Protein AF-A0A1V0A587-F1 (afdb_monomer_lite)

Radius of gyration: 24.2 Å; chains: 1; bounding box: 66×19×76 Å

Secondary structure (DSSP, 8-state):
----SS-TTTS-TT----HHHHHHHHHHIIIIIHHHHHHHHHHHHHSPPP--TT-HHHHHHHHHHHHHHHHHHHHHHHHHHHHHHHHHHHHHHHHHHHHHHHHHS----

pLDDT: mean 79.64, std 17.09, range [37.16, 97.25]

Organism: NCBI:txid1909395

Structure (mmCIF, N/CA/C/O backbone):
data_AF-A0A1V0A587-F1
#
_entry.id   AF-A0A1V0A587-F1
#
loop_
_atom_site.group_PDB
_atom_site.id
_atom_site.type_symbol
_atom_site.label_atom_id
_atom_site.label_alt_id
_atom_site.label_comp_id
_atom_site.label_asym_id
_atom_site.label_entity_id
_atom_site.label_seq_id
_atom_site.pdbx_PDB_ins_code
_atom_site.Cartn_x
_atom_site.Cartn_y
_atom_site.Cartn_z
_atom_site.occupancy
_atom_site.B_iso_or_equiv
_atom_site.auth_seq_id
_atom_site.auth_comp_id
_atom_site.auth_asym_id
_atom_site.auth_atom_id
_atom_site.pdbx_PDB_model_num
ATOM 1 N N . MET A 1 1 ? 44.033 -8.253 2.020 1.00 37.16 1 MET A N 1
ATOM 2 C CA . MET A 1 1 ? 43.423 -8.738 0.767 1.00 37.16 1 MET A CA 1
ATOM 3 C C . MET A 1 1 ? 41.923 -8.620 0.970 1.00 37.16 1 MET A C 1
ATOM 5 O O . MET A 1 1 ? 41.389 -9.390 1.750 1.00 37.16 1 MET A O 1
ATOM 9 N N . ASN A 1 2 ? 41.302 -7.575 0.422 1.00 51.22 2 ASN A N 1
ATOM 10 C CA . ASN A 1 2 ? 39.849 -7.393 0.442 1.00 51.22 2 ASN A CA 1
ATOM 11 C C . ASN A 1 2 ? 39.370 -7.722 -0.964 1.00 51.22 2 ASN A C 1
ATOM 13 O O . ASN A 1 2 ? 39.408 -6.867 -1.845 1.00 51.22 2 ASN A O 1
ATOM 17 N N . GLU A 1 3 ? 39.041 -8.986 -1.182 1.00 47.56 3 GLU A N 1
ATOM 18 C CA . GLU A 1 3 ? 38.354 -9.407 -2.394 1.00 47.56 3 GLU A CA 1
ATOM 19 C C . GLU A 1 3 ? 36.918 -8.866 -2.297 1.00 47.56 3 GLU A C 1
ATOM 21 O O . GLU A 1 3 ? 36.275 -9.054 -1.256 1.00 47.56 3 GLU A O 1
ATOM 26 N N . PRO A 1 4 ? 36.428 -8.099 -3.284 1.00 51.81 4 PRO A N 1
ATOM 27 C CA . PRO A 1 4 ? 35.051 -7.638 -3.260 1.00 51.81 4 PRO A CA 1
ATOM 28 C C . PRO A 1 4 ? 34.132 -8.864 -3.316 1.00 51.81 4 PRO A C 1
ATOM 30 O O . PRO A 1 4 ? 34.287 -9.730 -4.168 1.00 51.81 4 PRO A O 1
ATOM 33 N N . LEU A 1 5 ? 33.179 -8.934 -2.382 1.00 57.41 5 LEU A N 1
ATOM 34 C CA . LEU A 1 5 ? 32.240 -10.054 -2.205 1.00 57.41 5 LEU A CA 1
ATOM 35 C C . LEU A 1 5 ? 31.326 -10.281 -3.429 1.00 57.41 5 LEU A C 1
ATOM 37 O O . LEU A 1 5 ? 30.595 -11.264 -3.487 1.00 57.41 5 LEU A O 1
ATOM 41 N N . ILE A 1 6 ? 31.345 -9.353 -4.385 1.00 47.53 6 ILE A N 1
ATOM 42 C CA . ILE A 1 6 ? 30.608 -9.397 -5.640 1.00 47.53 6 ILE A CA 1
ATOM 43 C C . ILE A 1 6 ? 31.569 -8.895 -6.714 1.00 47.53 6 ILE A C 1
ATOM 45 O O . ILE A 1 6 ? 32.031 -7.754 -6.655 1.00 47.53 6 ILE A O 1
ATOM 49 N N . ASP A 1 7 ? 31.886 -9.762 -7.665 1.00 47.47 7 ASP A N 1
ATOM 50 C CA . ASP A 1 7 ? 32.632 -9.404 -8.862 1.00 47.47 7 ASP A CA 1
ATOM 51 C C . ASP A 1 7 ? 31.658 -8.717 -9.847 1.00 47.47 7 ASP A C 1
ATOM 53 O O . ASP A 1 7 ? 30.654 -9.321 -10.229 1.00 47.47 7 ASP A O 1
ATOM 57 N N . PRO A 1 8 ? 31.878 -7.438 -10.210 1.00 52.41 8 PRO A N 1
ATOM 58 C CA . PRO A 1 8 ? 30.965 -6.675 -11.061 1.00 52.41 8 PRO A CA 1
ATOM 59 C C . PRO A 1 8 ? 30.850 -7.232 -12.487 1.00 52.41 8 PRO A C 1
ATOM 61 O O . PRO A 1 8 ? 29.875 -6.911 -13.161 1.00 52.41 8 PRO A O 1
ATOM 64 N N . ASP A 1 9 ? 31.789 -8.078 -12.927 1.00 52.25 9 ASP A N 1
ATOM 65 C CA . ASP A 1 9 ? 31.743 -8.729 -14.242 1.00 52.25 9 ASP A CA 1
ATOM 66 C C . ASP A 1 9 ? 30.901 -10.022 -14.229 1.00 52.25 9 ASP A C 1
ATOM 68 O O . ASP A 1 9 ? 30.442 -10.478 -15.279 1.00 52.25 9 ASP A O 1
ATOM 72 N N . THR A 1 10 ? 30.672 -10.612 -13.047 1.00 46.12 10 THR A N 1
ATOM 73 C CA . THR A 1 10 ? 29.835 -11.814 -12.842 1.00 46.12 10 THR A CA 1
ATOM 74 C C . THR A 1 10 ? 28.549 -11.546 -12.068 1.00 46.12 10 THR A C 1
ATOM 76 O O . THR A 1 10 ? 27.688 -12.425 -11.983 1.00 46.12 10 THR A O 1
ATOM 79 N N . ALA A 1 11 ? 28.367 -10.332 -11.545 1.00 47.31 11 ALA A N 1
ATOM 80 C CA . ALA A 1 11 ? 27.056 -9.819 -11.208 1.00 47.31 11 ALA A CA 1
ATOM 81 C C . ALA A 1 11 ? 26.259 -9.792 -12.510 1.00 47.31 11 ALA A C 1
ATOM 83 O O . ALA A 1 11 ? 26.416 -8.884 -13.317 1.00 47.31 11 ALA A O 1
ATOM 84 N N . GLU A 1 12 ? 25.464 -10.833 -12.747 1.00 41.72 12 GLU A N 1
ATOM 85 C CA . GLU A 1 12 ? 24.500 -10.896 -13.835 1.00 41.72 12 GLU A CA 1
ATOM 86 C C . GLU A 1 12 ? 23.555 -9.694 -13.726 1.00 41.72 12 GLU A C 1
ATOM 88 O O . GLU A 1 12 ? 22.476 -9.728 -13.134 1.00 41.72 12 GLU A O 1
ATOM 93 N N . ASP A 1 13 ? 23.997 -8.601 -14.328 1.00 44.25 13 ASP A N 1
ATOM 94 C CA . ASP A 1 13 ? 23.272 -7.398 -14.656 1.00 44.25 13 ASP A CA 1
ATOM 95 C C . ASP A 1 13 ? 22.240 -7.761 -15.728 1.00 44.25 13 ASP A C 1
ATOM 97 O O . ASP A 1 13 ? 22.394 -7.417 -16.900 1.00 44.25 13 ASP A O 1
ATOM 101 N N . GLN A 1 14 ? 21.245 -8.598 -15.396 1.00 44.50 14 GLN A N 1
ATOM 102 C CA . GLN A 1 14 ? 20.213 -8.955 -16.370 1.00 44.50 14 GLN A CA 1
ATOM 103 C C . GLN A 1 14 ? 18.916 -9.592 -15.870 1.00 44.50 14 GLN A C 1
ATOM 105 O O . GLN A 1 14 ? 18.158 -10.120 -16.683 1.00 44.50 14 GLN A O 1
ATOM 110 N N . ALA A 1 15 ? 18.496 -9.344 -14.631 1.00 45.69 15 ALA A N 1
ATOM 111 C CA . ALA A 1 15 ? 17.071 -9.044 -14.473 1.00 45.69 15 ALA A CA 1
ATOM 112 C C . ALA A 1 15 ? 16.824 -7.622 -15.014 1.00 45.69 15 ALA A C 1
ATOM 114 O O . ALA A 1 15 ? 16.437 -6.726 -14.269 1.00 45.69 15 ALA A O 1
ATOM 115 N N . ARG A 1 16 ? 17.083 -7.386 -16.314 1.00 56.41 16 ARG A N 1
ATOM 116 C CA . ARG A 1 16 ? 16.634 -6.175 -17.010 1.00 56.41 16 ARG A CA 1
ATOM 117 C C . ARG A 1 16 ? 15.114 -6.237 -16.998 1.00 56.41 16 ARG A C 1
ATOM 119 O O . ARG A 1 16 ? 14.503 -6.790 -17.913 1.00 56.41 16 ARG A O 1
ATOM 126 N N . CYS A 1 17 ? 14.498 -5.752 -15.923 1.00 60.44 17 CYS A N 1
ATOM 127 C CA . CYS A 1 17 ? 13.068 -5.517 -15.907 1.00 60.44 17 CYS A CA 1
ATOM 128 C C . CYS A 1 17 ? 12.809 -4.532 -17.035 1.00 60.44 17 CYS A C 1
ATOM 130 O O . CYS A 1 17 ? 13.208 -3.371 -16.967 1.00 60.44 17 CYS A O 1
ATOM 132 N N . ARG A 1 18 ? 12.215 -5.043 -18.115 1.00 83.00 18 ARG A N 1
ATOM 133 C CA . ARG A 1 18 ? 11.839 -4.221 -19.257 1.00 83.00 18 ARG A CA 1
ATOM 134 C C . ARG A 1 18 ? 10.953 -3.079 -18.746 1.00 83.00 18 ARG A C 1
ATOM 136 O O . ARG A 1 18 ? 10.162 -3.334 -17.830 1.00 83.00 18 ARG A O 1
ATOM 143 N N . PRO A 1 19 ? 11.034 -1.867 -19.316 1.00 85.94 19 PRO A N 1
ATOM 144 C CA . PRO A 1 19 ? 10.139 -0.767 -18.956 1.00 85.94 19 PRO A CA 1
ATOM 145 C C . PRO A 1 19 ? 8.667 -1.196 -18.870 1.00 85.94 19 PRO A C 1
ATOM 147 O O . PRO A 1 19 ? 7.949 -0.816 -17.950 1.00 85.94 19 PRO A O 1
ATOM 150 N N . GLU A 1 20 ? 8.235 -2.077 -19.775 1.00 88.56 20 GLU A N 1
ATOM 151 C CA . GLU A 1 20 ? 6.879 -2.625 -19.797 1.00 88.56 20 GLU A CA 1
ATOM 152 C C . GLU A 1 20 ? 6.562 -3.470 -18.557 1.00 88.56 20 GLU A C 1
ATOM 154 O O . GLU A 1 20 ? 5.468 -3.370 -18.014 1.00 88.56 20 GLU A O 1
ATOM 159 N N . ALA A 1 21 ? 7.518 -4.261 -18.062 1.00 88.44 21 ALA A N 1
ATOM 160 C CA . ALA A 1 21 ? 7.330 -5.069 -16.859 1.00 88.44 21 ALA A CA 1
ATOM 161 C C . ALA A 1 21 ? 7.181 -4.193 -15.604 1.00 88.44 21 ALA A C 1
ATOM 163 O O . ALA A 1 21 ? 6.367 -4.499 -14.734 1.00 88.44 21 ALA A O 1
ATOM 164 N N . LEU A 1 22 ? 7.929 -3.089 -15.523 1.00 88.69 22 LEU A N 1
ATOM 165 C CA . LEU A 1 22 ? 7.810 -2.119 -14.431 1.00 88.69 22 LEU A CA 1
ATOM 166 C C . LEU A 1 22 ? 6.446 -1.411 -14.463 1.00 88.69 22 LEU A C 1
ATOM 168 O O . LEU A 1 22 ? 5.775 -1.330 -13.433 1.00 88.69 22 LEU A O 1
ATOM 172 N N . HIS A 1 23 ? 5.984 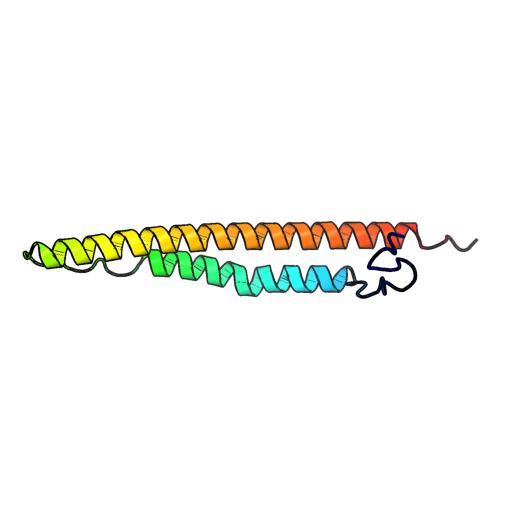-0.995 -15.647 1.00 92.38 23 HIS A N 1
ATOM 173 C CA . HIS A 1 23 ? 4.632 -0.456 -15.836 1.00 92.38 23 HIS A CA 1
ATOM 174 C C . HIS A 1 23 ? 3.531 -1.468 -15.512 1.00 92.38 23 HIS A C 1
ATOM 176 O O . HIS A 1 23 ? 2.526 -1.102 -14.902 1.00 92.38 23 HIS A O 1
ATOM 182 N N . ASP A 1 24 ? 3.708 -2.740 -15.865 1.00 91.94 24 ASP A N 1
ATOM 183 C CA . ASP A 1 24 ? 2.742 -3.787 -15.543 1.00 91.94 24 ASP A CA 1
ATOM 184 C C . ASP A 1 24 ? 2.617 -3.995 -14.032 1.00 91.94 24 ASP A C 1
ATOM 186 O O . ASP A 1 24 ? 1.503 -4.144 -13.520 1.00 91.94 24 ASP A O 1
ATOM 190 N N . VAL A 1 25 ? 3.737 -3.986 -13.301 1.00 92.06 25 VAL A N 1
ATOM 191 C CA . VAL A 1 25 ? 3.733 -4.078 -11.834 1.00 92.06 25 VAL A CA 1
ATOM 192 C C . VAL A 1 25 ? 3.073 -2.844 -11.224 1.00 92.06 25 VAL A C 1
ATOM 194 O O . VAL A 1 25 ? 2.155 -2.998 -10.419 1.00 92.06 25 VAL A O 1
ATOM 197 N N . ALA A 1 26 ? 3.462 -1.640 -11.650 1.00 92.38 26 ALA A N 1
ATOM 198 C CA . ALA A 1 26 ? 2.843 -0.390 -11.210 1.00 92.38 26 ALA A CA 1
ATOM 199 C C . ALA A 1 26 ? 1.320 -0.397 -11.451 1.00 92.38 26 ALA A C 1
ATOM 201 O O . ALA A 1 26 ? 0.528 -0.080 -10.562 1.00 92.38 26 ALA A O 1
ATOM 202 N N . GLY A 1 27 ? 0.892 -0.865 -12.627 1.00 93.19 27 GLY A N 1
ATOM 203 C CA . GLY A 1 27 ? -0.515 -1.005 -12.987 1.00 93.19 27 GLY A CA 1
ATOM 204 C C . GLY A 1 27 ? -1.268 -2.033 -12.139 1.00 93.19 27 GLY A C 1
ATOM 205 O O . GLY A 1 27 ? -2.422 -1.792 -11.790 1.00 93.19 27 GLY A O 1
ATOM 206 N N . LYS A 1 28 ? -0.647 -3.165 -11.779 1.00 94.31 28 LYS A N 1
ATOM 207 C CA . LYS A 1 28 ? -1.245 -4.158 -10.864 1.00 94.31 28 LYS A CA 1
ATOM 208 C C . LYS A 1 28 ? -1.402 -3.597 -9.455 1.00 94.31 28 LYS A C 1
ATOM 210 O O . LYS A 1 28 ? -2.476 -3.706 -8.875 1.00 94.31 28 LYS A O 1
ATOM 215 N N . LEU A 1 29 ? -0.368 -2.944 -8.925 1.00 92.81 29 LEU A N 1
ATOM 216 C CA . LEU A 1 29 ? -0.435 -2.305 -7.609 1.00 92.81 29 LEU A CA 1
ATOM 217 C C . LEU A 1 29 ? -1.539 -1.236 -7.563 1.00 92.81 29 LEU A C 1
ATOM 219 O O . LEU A 1 29 ? -2.297 -1.180 -6.596 1.00 92.81 29 LEU A O 1
ATOM 223 N N . SER A 1 30 ? -1.678 -0.451 -8.635 1.00 94.50 30 SER A N 1
ATOM 224 C CA . SER A 1 30 ? -2.706 0.586 -8.754 1.00 94.50 30 SER A CA 1
ATOM 225 C C . SER A 1 30 ? -4.130 0.035 -8.881 1.00 94.50 30 SER A C 1
ATOM 227 O O . SER A 1 30 ? -5.043 0.576 -8.264 1.00 94.50 30 SER A O 1
ATOM 229 N N . ARG A 1 31 ? -4.346 -1.039 -9.652 1.00 95.12 31 ARG A N 1
ATOM 230 C CA . ARG A 1 31 ? -5.691 -1.604 -9.872 1.00 95.12 31 ARG A CA 1
ATOM 231 C C . ARG A 1 31 ? -6.158 -2.533 -8.761 1.00 95.12 31 ARG A C 1
ATOM 233 O O . ARG A 1 31 ? -7.351 -2.569 -8.476 1.00 95.12 31 ARG A O 1
ATOM 240 N N . ASP A 1 32 ? -5.234 -3.276 -8.161 1.00 93.88 32 ASP A N 1
ATOM 241 C CA . ASP A 1 32 ? -5.589 -4.365 -7.259 1.00 93.88 32 ASP A CA 1
ATOM 242 C C . ASP A 1 32 ? -5.343 -3.966 -5.802 1.00 93.88 32 ASP A C 1
ATOM 244 O O . ASP A 1 32 ? -6.259 -4.044 -4.985 1.00 93.88 32 ASP A O 1
ATOM 248 N N . LEU A 1 33 ? -4.129 -3.519 -5.462 1.00 92.12 33 LEU A N 1
ATOM 249 C CA . LEU A 1 33 ? -3.720 -3.336 -4.065 1.00 92.12 33 LEU A CA 1
ATOM 250 C C . LEU A 1 33 ? -4.202 -2.010 -3.462 1.00 92.12 33 LEU A C 1
ATOM 252 O O . LEU A 1 33 ? -4.749 -2.017 -2.360 1.00 92.12 33 LEU A O 1
ATOM 256 N N . LEU A 1 34 ? -4.028 -0.883 -4.161 1.00 92.62 34 LEU A N 1
ATOM 257 C CA . LEU A 1 34 ? -4.439 0.431 -3.647 1.00 92.62 34 LEU A CA 1
ATOM 258 C C . LEU A 1 34 ? -5.936 0.497 -3.293 1.00 92.62 34 LEU A C 1
ATOM 260 O O . LEU A 1 34 ? -6.246 0.863 -2.157 1.00 92.62 34 LEU A O 1
ATOM 264 N N . PRO A 1 35 ? -6.869 0.065 -4.166 1.00 94.00 35 PRO A N 1
ATOM 265 C CA . PRO A 1 35 ? -8.294 0.110 -3.846 1.00 94.00 35 PRO A CA 1
ATOM 266 C C . PRO A 1 35 ? -8.659 -0.781 -2.654 1.00 94.00 35 PRO A C 1
ATOM 268 O O . PRO A 1 35 ? -9.543 -0.441 -1.871 1.00 94.00 35 PRO A O 1
ATOM 271 N N . GLN A 1 36 ? -7.966 -1.912 -2.481 1.00 94.31 36 GLN A N 1
ATOM 272 C CA . GLN A 1 36 ? -8.171 -2.799 -1.333 1.00 94.31 36 GLN A CA 1
ATOM 273 C C . GLN A 1 36 ? -7.695 -2.163 -0.024 1.00 94.31 36 GLN A C 1
ATOM 275 O O . GLN A 1 36 ? -8.384 -2.276 0.989 1.00 94.31 36 GLN A O 1
ATOM 280 N N . LEU A 1 37 ? -6.555 -1.467 -0.036 1.00 93.06 37 LEU A N 1
ATOM 281 C CA . LEU A 1 37 ? -6.057 -0.735 1.132 1.00 93.06 37 LEU A CA 1
ATOM 282 C C . LEU A 1 37 ? -6.983 0.430 1.500 1.00 93.06 37 LEU A C 1
ATOM 284 O O . LEU A 1 37 ? -7.294 0.623 2.675 1.00 93.06 37 LEU A O 1
ATOM 288 N N . GLU A 1 38 ? -7.489 1.166 0.511 1.00 91.19 38 GLU A N 1
ATOM 289 C CA . GLU A 1 38 ? -8.479 2.220 0.742 1.00 91.19 38 GLU A CA 1
ATOM 290 C C . GLU A 1 38 ? -9.777 1.656 1.325 1.00 91.19 38 GLU A C 1
ATOM 292 O O . GLU A 1 38 ? -10.265 2.157 2.341 1.00 91.19 38 GLU A O 1
ATOM 297 N N . ALA A 1 39 ? -10.308 0.576 0.744 1.00 91.56 39 ALA A N 1
ATOM 298 C CA . ALA A 1 39 ? -11.499 -0.096 1.250 1.00 91.56 39 ALA A CA 1
ATOM 299 C C . ALA A 1 39 ? -11.302 -0.587 2.692 1.00 91.56 39 ALA A C 1
ATOM 301 O O . ALA A 1 39 ? -12.164 -0.355 3.543 1.00 91.56 39 ALA A O 1
ATOM 302 N N . LEU A 1 40 ? -10.152 -1.197 2.995 1.00 90.88 40 LEU A N 1
ATOM 303 C CA . LEU A 1 40 ? -9.810 -1.654 4.340 1.00 90.88 40 LEU A CA 1
ATOM 304 C C . LEU A 1 40 ? -9.763 -0.488 5.336 1.00 90.88 40 LEU A C 1
ATOM 306 O O . LEU A 1 40 ? -10.294 -0.605 6.439 1.00 90.88 40 LEU A O 1
ATOM 310 N N . ARG A 1 41 ? -9.193 0.660 4.947 1.00 88.19 41 ARG A N 1
ATOM 311 C CA . ARG A 1 41 ? -9.162 1.867 5.787 1.00 88.19 41 ARG A CA 1
ATOM 312 C C . ARG A 1 41 ? -10.572 2.311 6.182 1.00 88.19 41 ARG A C 1
ATOM 314 O O . ARG A 1 41 ? -10.809 2.624 7.351 1.00 88.19 41 ARG A O 1
ATOM 321 N N . TYR A 1 42 ? -11.512 2.312 5.234 1.00 85.62 42 TYR A N 1
ATOM 322 C CA . TYR A 1 42 ? -12.907 2.668 5.506 1.00 85.62 42 TYR A CA 1
ATOM 323 C C . TYR A 1 42 ? -13.611 1.617 6.363 1.00 85.62 42 TYR A C 1
ATOM 325 O O . TYR A 1 42 ? -14.258 1.983 7.338 1.00 85.62 42 TYR A O 1
ATOM 333 N N . GLN A 1 43 ? -13.429 0.328 6.070 1.00 87.50 43 GLN A N 1
ATOM 334 C CA . GLN A 1 43 ? -14.033 -0.767 6.838 1.00 87.50 43 GLN A CA 1
ATOM 335 C C . GLN A 1 43 ? -13.585 -0.759 8.298 1.00 87.50 43 GLN A C 1
ATOM 337 O O . GLN A 1 43 ? -14.415 -0.849 9.200 1.00 87.50 43 GLN A O 1
ATOM 342 N N . VAL A 1 44 ? -12.283 -0.583 8.549 1.00 81.69 44 VAL A N 1
ATOM 343 C CA . VAL A 1 44 ? -11.750 -0.443 9.909 1.00 81.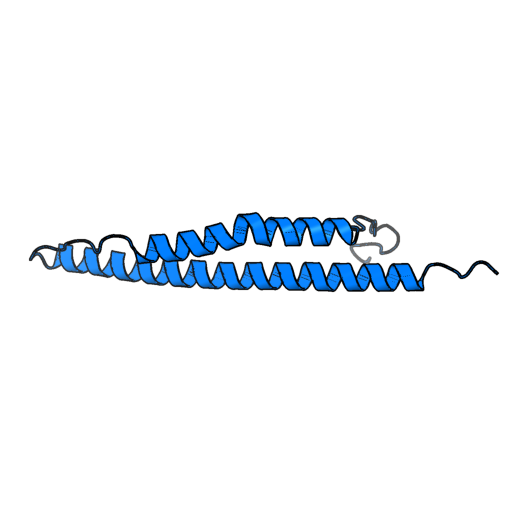69 44 VAL A CA 1
ATOM 344 C C . VAL A 1 44 ? -12.386 0.765 10.582 1.00 81.69 44 VAL A C 1
ATOM 346 O O . VAL A 1 44 ? -12.837 0.654 11.715 1.00 81.69 44 VAL A O 1
ATOM 349 N N . THR A 1 45 ? -12.515 1.889 9.877 1.00 75.00 45 THR A N 1
ATOM 350 C CA . THR A 1 45 ? -13.165 3.113 10.374 1.00 75.00 45 THR A CA 1
ATOM 351 C C . THR A 1 45 ? -14.689 3.020 10.465 1.00 75.00 45 THR A C 1
ATOM 353 O O . THR A 1 45 ? -15.282 3.923 11.040 1.00 75.00 45 THR A O 1
ATOM 356 N N . ASP A 1 46 ? -15.335 1.922 10.066 1.00 77.25 46 ASP A N 1
ATOM 357 C CA . ASP A 1 46 ? -16.797 1.727 10.165 1.00 77.25 46 ASP A CA 1
ATOM 358 C C . ASP A 1 46 ? -17.220 0.603 11.134 1.00 77.25 46 ASP A C 1
ATOM 360 O O . ASP A 1 46 ? -18.398 0.415 11.423 1.00 77.25 46 ASP A O 1
ATOM 364 N N . LEU A 1 47 ? -16.263 -0.119 11.729 1.00 72.12 47 LEU A N 1
ATOM 365 C CA . LEU A 1 47 ? -16.560 -1.119 12.760 1.00 72.12 47 LEU A CA 1
ATOM 366 C C . LEU A 1 47 ? -17.436 -0.541 13.901 1.00 72.12 47 LEU A C 1
ATOM 368 O O . LEU A 1 47 ? -17.256 0.597 14.330 1.00 72.12 47 LEU A O 1
ATOM 372 N N . PRO A 1 48 ? -18.397 -1.279 14.462 1.00 67.56 48 PRO A N 1
ATOM 373 C CA . PRO A 1 48 ? -19.176 -0.768 15.585 1.00 67.56 48 PRO A CA 1
ATOM 374 C C . PRO A 1 48 ? -18.263 -0.478 16.786 1.00 67.56 48 PRO A C 1
ATOM 376 O O . PRO A 1 48 ? -17.362 -1.257 17.105 1.00 67.56 48 PRO A O 1
ATOM 379 N N . GLN A 1 49 ? -18.472 0.659 17.457 1.00 65.94 49 GLN A N 1
ATOM 380 C CA . GLN A 1 49 ? -17.839 0.883 18.756 1.00 65.94 49 GLN A CA 1
ATOM 381 C C . GLN A 1 49 ? -18.415 -0.134 19.746 1.00 65.94 49 GLN A C 1
ATOM 383 O O . GLN A 1 49 ? -19.632 -0.312 19.816 1.00 65.94 49 GLN A O 1
ATOM 388 N N . GLY A 1 50 ? -17.547 -0.840 20.474 1.00 64.94 50 GLY A N 1
ATOM 389 C CA . GLY A 1 50 ? -17.990 -1.801 21.481 1.00 64.94 50 GLY A CA 1
ATOM 390 C C . GLY A 1 50 ? -18.884 -1.108 22.510 1.00 64.94 50 GLY A C 1
ATOM 391 O O . GLY A 1 50 ? -18.491 -0.097 23.086 1.00 64.94 50 GLY A O 1
ATOM 392 N N . ALA A 1 51 ? -20.089 -1.630 22.739 1.00 64.31 51 ALA A N 1
ATOM 393 C CA . ALA A 1 51 ? -20.979 -1.104 23.765 1.00 64.31 51 ALA A CA 1
ATOM 394 C C . ALA A 1 51 ? -20.498 -1.588 25.140 1.00 64.31 51 ALA A C 1
ATOM 396 O O . ALA A 1 51 ? -20.761 -2.721 25.537 1.00 64.31 51 ALA A O 1
ATOM 397 N N . ALA A 1 52 ? -19.782 -0.728 25.860 1.00 62.81 52 ALA A N 1
ATOM 398 C CA . ALA A 1 52 ? -19.209 -1.023 27.173 1.00 62.81 52 ALA A CA 1
ATOM 399 C C . ALA A 1 52 ? -20.242 -1.328 28.279 1.00 62.81 52 ALA A C 1
ATOM 401 O O . ALA A 1 52 ? -19.885 -1.822 29.347 1.00 62.81 52 ALA A O 1
ATOM 402 N N . GLY A 1 53 ? -21.529 -1.036 28.065 1.00 64.75 53 GLY A N 1
ATOM 403 C CA . GLY A 1 53 ? -22.497 -1.025 29.163 1.00 64.75 53 GLY A CA 1
ATOM 404 C C . GLY A 1 53 ? -22.067 -0.039 30.260 1.00 64.75 53 GLY A C 1
ATOM 405 O O . GLY A 1 53 ? -21.428 0.966 29.974 1.00 64.75 53 GLY A O 1
ATOM 406 N N . THR A 1 54 ? -22.422 -0.309 31.518 1.00 70.44 54 THR A N 1
ATOM 407 C CA . THR A 1 54 ? -22.100 0.555 32.675 1.00 70.44 54 THR A CA 1
ATOM 408 C C . THR A 1 54 ? -20.922 0.052 33.516 1.00 70.44 54 THR A C 1
ATOM 410 O O . THR A 1 54 ? -20.683 0.565 34.605 1.00 70.44 54 THR A O 1
ATOM 413 N N . TRP A 1 55 ? -20.217 -0.989 33.066 1.00 73.19 55 TRP A N 1
ATOM 414 C CA . TRP A 1 55 ? -19.137 -1.614 33.831 1.00 73.19 55 TRP A CA 1
ATOM 415 C C . TRP A 1 55 ? -17.787 -0.994 33.458 1.00 73.19 55 TRP A C 1
ATOM 417 O O . TRP A 1 55 ? -17.367 -1.098 32.308 1.00 73.19 55 TRP A O 1
ATOM 427 N N . ASP A 1 56 ? -17.057 -0.445 34.433 1.00 71.69 56 ASP A N 1
ATOM 428 C CA . ASP A 1 56 ? -15.756 0.220 34.214 1.00 71.69 56 ASP A CA 1
ATOM 429 C C . ASP A 1 56 ? -14.736 -0.653 33.458 1.00 71.69 56 ASP A C 1
ATOM 431 O O . ASP A 1 56 ? -14.009 -0.175 32.588 1.00 71.69 56 ASP A O 1
ATOM 435 N N . ILE A 1 57 ? -14.705 -1.961 33.738 1.00 74.81 57 ILE A N 1
ATOM 436 C CA . ILE A 1 57 ? -13.827 -2.910 33.032 1.00 74.81 57 ILE A CA 1
ATOM 437 C C . ILE A 1 57 ? -14.203 -2.992 31.547 1.00 74.81 57 ILE A C 1
ATOM 439 O O . ILE A 1 57 ? -13.332 -2.977 30.678 1.00 74.81 57 ILE A O 1
ATOM 443 N N . ALA A 1 58 ? -15.498 -3.063 31.246 1.00 75.25 58 ALA A N 1
ATOM 444 C CA . ALA A 1 58 ? -15.991 -3.127 29.877 1.00 75.25 58 ALA A CA 1
ATOM 445 C C . ALA A 1 58 ? -15.772 -1.798 29.129 1.00 75.25 58 ALA A C 1
ATOM 447 O O . ALA A 1 58 ? -15.476 -1.827 27.934 1.00 75.25 58 ALA A O 1
ATOM 448 N N . GLN A 1 59 ? -15.794 -0.660 29.835 1.00 78.12 59 GLN A N 1
ATOM 449 C CA . GLN A 1 59 ? -15.396 0.644 29.295 1.00 78.12 59 GLN A CA 1
ATOM 450 C C . GLN A 1 59 ? -13.920 0.654 28.882 1.00 78.12 59 GLN A C 1
ATOM 452 O O . GLN A 1 59 ? -13.599 1.006 27.748 1.00 78.12 59 GLN A O 1
ATOM 457 N N . GLY A 1 60 ? -13.023 0.169 29.747 1.00 80.69 60 GLY A N 1
ATOM 458 C CA . GLY A 1 60 ? -11.595 0.076 29.429 1.00 80.69 60 GLY A CA 1
ATOM 459 C C . GLY A 1 60 ? -11.291 -0.806 28.208 1.00 80.69 60 GLY A C 1
ATOM 460 O O . GLY A 1 60 ? -10.414 -0.476 27.399 1.00 80.69 60 GLY A O 1
ATOM 461 N N . TYR A 1 61 ? -12.034 -1.905 28.030 1.00 81.62 61 TYR A N 1
ATOM 462 C CA . TYR A 1 61 ? -11.927 -2.747 26.834 1.00 81.62 61 TYR A CA 1
ATOM 463 C C . TYR A 1 61 ? -12.447 -2.044 25.579 1.00 81.62 61 TYR A C 1
ATOM 465 O O . TYR A 1 61 ? -11.756 -2.055 24.559 1.00 81.62 61 TYR A O 1
ATOM 473 N N . ALA A 1 62 ? -13.618 -1.405 25.646 1.00 80.94 62 ALA A N 1
ATOM 474 C CA . ALA A 1 62 ? -14.183 -0.664 24.519 1.00 80.94 62 ALA A CA 1
ATOM 475 C C . ALA A 1 62 ? -13.242 0.457 24.046 1.00 80.94 62 ALA A C 1
ATOM 477 O O . ALA A 1 62 ? -12.974 0.569 22.848 1.00 80.94 62 ALA A O 1
ATOM 478 N N . ASP A 1 63 ? -12.649 1.207 24.977 1.00 84.19 63 ASP A N 1
ATOM 479 C CA . ASP A 1 63 ? -11.679 2.259 24.666 1.00 84.19 63 ASP A CA 1
ATOM 480 C C . ASP A 1 63 ? -10.401 1.695 24.025 1.00 84.19 63 ASP A C 1
ATOM 482 O O . ASP A 1 63 ? -9.831 2.291 23.108 1.00 84.19 63 ASP A O 1
ATOM 486 N N . THR A 1 64 ? -9.937 0.529 24.486 1.00 85.56 64 THR A N 1
ATOM 487 C CA . THR A 1 64 ? -8.760 -0.145 23.914 1.00 85.56 64 THR A CA 1
ATOM 488 C C . THR A 1 64 ? -9.024 -0.601 22.484 1.00 85.56 64 THR A C 1
ATOM 490 O O . THR A 1 64 ? -8.183 -0.384 21.612 1.00 85.56 64 THR A O 1
ATOM 493 N N . VAL A 1 65 ? -10.206 -1.160 22.218 1.00 84.81 65 VAL A N 1
ATOM 494 C CA . VAL A 1 65 ? -10.642 -1.523 20.862 1.00 84.81 65 VAL A CA 1
ATOM 495 C C . VAL A 1 65 ? -10.757 -0.278 19.978 1.00 84.81 65 VAL A C 1
ATOM 497 O O . VAL A 1 65 ? -10.291 -0.295 18.840 1.00 84.81 65 VAL A O 1
ATOM 500 N N . GLY A 1 66 ? -11.303 0.824 20.504 1.00 86.44 66 GLY A N 1
ATOM 501 C CA . GLY A 1 66 ? -11.380 2.107 19.800 1.00 86.44 66 GLY A CA 1
ATOM 502 C C . GLY A 1 66 ? -10.006 2.642 19.386 1.00 86.44 66 GLY A C 1
ATOM 503 O O . GLY A 1 66 ? -9.799 2.969 18.217 1.00 86.44 66 GLY A O 1
ATOM 504 N N . ARG A 1 67 ? -9.034 2.652 20.309 1.00 87.88 67 ARG A N 1
ATOM 505 C CA . ARG A 1 67 ? -7.644 3.048 20.014 1.00 87.88 67 ARG A CA 1
ATOM 506 C C . ARG A 1 67 ? -6.972 2.115 19.008 1.00 87.88 67 ARG A C 1
ATOM 508 O O . ARG A 1 67 ? -6.315 2.590 18.087 1.00 87.88 67 ARG A O 1
ATOM 515 N N . ALA A 1 68 ? -7.148 0.801 19.156 1.00 87.69 68 ALA A N 1
ATOM 516 C CA . ALA A 1 68 ? -6.574 -0.184 18.240 1.00 87.69 68 ALA A CA 1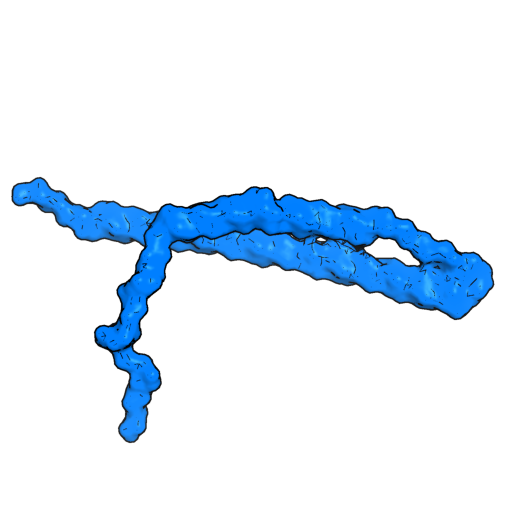
ATOM 517 C C . ALA A 1 68 ? -7.112 -0.008 16.813 1.00 87.69 68 ALA A C 1
ATOM 519 O O . ALA A 1 68 ? -6.351 -0.058 15.848 1.00 87.69 68 ALA A O 1
ATOM 520 N N . ARG A 1 69 ? -8.413 0.262 16.676 1.00 87.00 69 ARG A N 1
ATOM 521 C CA . ARG A 1 69 ? -9.053 0.575 15.396 1.00 87.00 69 ARG A CA 1
ATOM 522 C C . ARG A 1 69 ? -8.476 1.837 14.765 1.00 87.00 69 ARG A C 1
ATOM 524 O O . ARG A 1 69 ? -8.128 1.802 13.589 1.00 87.00 69 ARG A O 1
ATOM 531 N N . GLN A 1 70 ? -8.352 2.921 15.533 1.00 89.00 70 GLN A N 1
ATOM 532 C CA . GLN A 1 70 ? -7.762 4.165 15.038 1.00 89.00 70 GLN A CA 1
ATOM 533 C C . GLN A 1 70 ? -6.328 3.933 14.540 1.00 89.00 70 GLN A C 1
ATOM 535 O O . GLN A 1 70 ? -6.026 4.239 13.390 1.00 89.00 70 GLN A O 1
ATOM 540 N N . ALA A 1 71 ? -5.484 3.303 15.361 1.00 91.00 71 ALA A N 1
ATOM 541 C CA . ALA A 1 71 ? -4.102 2.995 14.997 1.00 91.00 71 ALA A CA 1
ATOM 542 C C . ALA A 1 71 ? -4.010 2.090 13.756 1.00 91.00 71 ALA A C 1
ATOM 544 O O . ALA A 1 71 ? -3.140 2.272 12.904 1.00 91.00 71 ALA A O 1
ATOM 545 N N . THR A 1 72 ? -4.932 1.132 13.617 1.00 90.69 72 THR A N 1
ATOM 546 C CA . THR A 1 72 ? -5.010 0.266 12.433 1.00 90.69 72 THR A CA 1
ATOM 547 C C . THR A 1 72 ? -5.386 1.074 11.191 1.00 90.69 72 THR A C 1
ATOM 549 O O . THR A 1 72 ? -4.733 0.933 10.163 1.00 90.69 72 THR A O 1
ATOM 552 N N . GLY A 1 73 ? -6.389 1.955 11.276 1.00 91.25 73 GLY A N 1
ATOM 553 C CA . GLY A 1 73 ? -6.787 2.825 10.165 1.00 91.25 73 GLY A CA 1
ATOM 554 C C . GLY A 1 73 ? -5.662 3.760 9.711 1.00 91.25 73 GLY A C 1
ATOM 55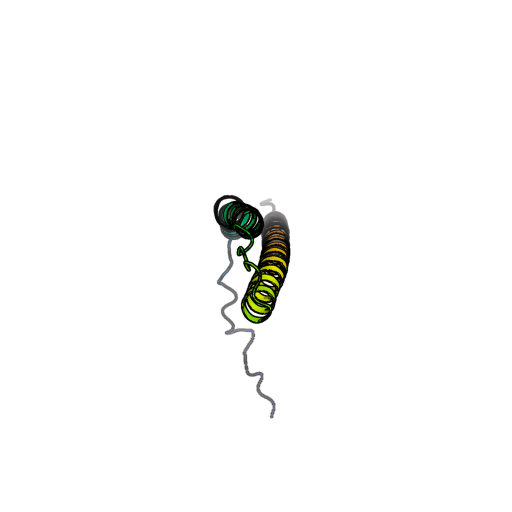5 O O . GLY A 1 73 ? -5.413 3.882 8.511 1.00 91.25 73 GLY A O 1
ATOM 556 N N . GLU A 1 74 ? -4.936 4.356 10.659 1.00 92.56 74 GLU A N 1
ATOM 557 C CA . GLU A 1 74 ? -3.749 5.182 10.392 1.00 92.56 74 GLU A CA 1
ATOM 558 C C . GLU A 1 74 ? -2.632 4.368 9.721 1.00 92.56 74 GLU A C 1
ATOM 560 O O . GLU A 1 74 ? -2.067 4.798 8.716 1.00 92.56 74 GLU A O 1
ATOM 565 N N . THR A 1 75 ? -2.367 3.154 10.212 1.00 95.00 75 THR A N 1
ATOM 566 C CA . THR A 1 75 ? -1.355 2.252 9.637 1.00 95.00 75 THR A CA 1
ATOM 567 C C . THR A 1 75 ? -1.706 1.851 8.206 1.00 95.00 75 THR A C 1
ATOM 569 O O . THR A 1 75 ? -0.847 1.889 7.327 1.00 95.00 75 THR A O 1
ATOM 572 N N . VAL A 1 76 ? -2.968 1.501 7.940 1.00 94.81 76 VAL A N 1
ATOM 573 C CA . VAL A 1 76 ? -3.430 1.174 6.583 1.00 94.81 76 VAL A CA 1
ATOM 574 C C . VAL A 1 76 ? -3.282 2.385 5.657 1.00 94.81 76 VAL A C 1
ATOM 576 O O . VAL A 1 76 ? -2.828 2.228 4.526 1.00 94.81 76 VAL A O 1
ATOM 579 N N . GLY A 1 77 ? -3.593 3.594 6.143 1.00 94.38 77 GLY A N 1
ATOM 580 C CA . GLY A 1 77 ? -3.357 4.837 5.405 1.00 94.38 77 GLY A CA 1
ATOM 581 C C . GLY A 1 77 ? -1.883 5.038 5.044 1.00 94.38 77 GLY A C 1
ATOM 582 O O . GLY A 1 77 ? -1.562 5.256 3.879 1.00 94.38 77 GLY A O 1
ATOM 583 N N . PHE A 1 78 ? -0.982 4.870 6.012 1.00 95.75 78 PHE A N 1
ATOM 584 C CA . PHE A 1 78 ? 0.461 4.959 5.783 1.00 95.75 78 PHE A CA 1
ATOM 585 C C . PHE A 1 78 ? 0.958 3.936 4.750 1.00 95.75 78 PHE A C 1
ATOM 587 O O . PHE A 1 78 ? 1.751 4.276 3.870 1.00 95.75 78 PHE A O 1
ATOM 594 N N . VAL A 1 79 ? 0.486 2.688 4.830 1.00 96.25 79 VAL A N 1
ATOM 595 C CA . VAL A 1 79 ? 0.844 1.639 3.863 1.00 96.25 79 VAL A CA 1
ATOM 596 C C . VAL A 1 79 ? 0.353 2.001 2.461 1.00 96.25 79 VAL A C 1
ATOM 598 O O . VAL A 1 79 ? 1.116 1.850 1.510 1.00 96.25 79 VAL A O 1
ATOM 601 N N . ALA A 1 80 ? -0.869 2.524 2.319 1.00 95.38 80 ALA A N 1
ATOM 602 C CA . ALA A 1 80 ? -1.386 2.982 1.028 1.00 95.38 80 ALA A CA 1
ATOM 603 C C . ALA A 1 80 ? -0.506 4.087 0.417 1.00 95.38 80 ALA A C 1
ATOM 605 O O . ALA A 1 80 ? -0.167 4.019 -0.763 1.00 95.38 80 ALA A O 1
ATOM 606 N N . GLU A 1 81 ? -0.049 5.050 1.223 1.00 96.12 81 GLU A N 1
ATOM 607 C CA . GLU A 1 81 ? 0.892 6.082 0.769 1.00 96.12 81 GLU A CA 1
ATOM 608 C C . GLU A 1 81 ? 2.236 5.496 0.317 1.00 96.12 81 GLU A C 1
ATOM 610 O O . GLU A 1 81 ? 2.789 5.937 -0.690 1.00 96.12 81 GLU A O 1
ATOM 615 N N . GLN A 1 82 ? 2.769 4.490 1.024 1.00 96.88 82 GLN A N 1
ATOM 616 C CA . GLN A 1 82 ? 4.010 3.832 0.597 1.00 96.88 82 GLN A CA 1
ATOM 617 C C . GLN A 1 82 ? 3.820 3.058 -0.709 1.00 96.88 82 GLN A C 1
ATOM 619 O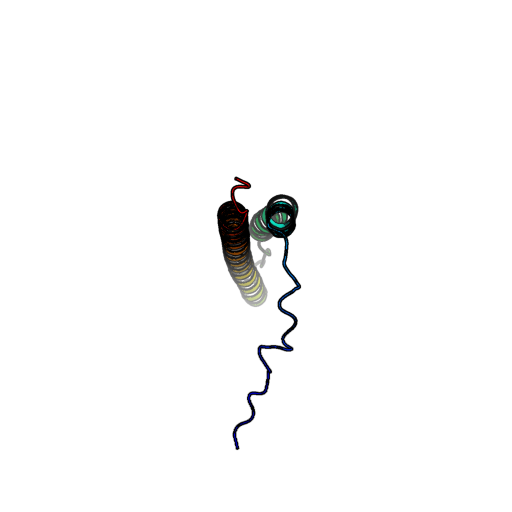 O . GLN A 1 82 ? 4.690 3.106 -1.575 1.00 96.88 82 GLN A O 1
ATOM 624 N N . VAL A 1 83 ? 2.681 2.383 -0.885 1.00 96.75 83 VAL A N 1
ATOM 625 C CA . VAL A 1 83 ? 2.357 1.694 -2.142 1.00 96.75 83 VAL A CA 1
ATOM 626 C C . VAL A 1 83 ? 2.257 2.691 -3.296 1.00 96.75 83 VAL A C 1
ATOM 628 O O . VAL A 1 83 ? 2.802 2.418 -4.363 1.00 96.75 83 VAL A O 1
ATOM 631 N N . GLN A 1 84 ? 1.637 3.857 -3.086 1.00 96.81 84 GLN A N 1
ATOM 632 C CA . GLN A 1 84 ? 1.583 4.908 -4.105 1.00 96.81 84 GLN A CA 1
ATOM 633 C C . GLN A 1 84 ? 2.986 5.394 -4.498 1.00 96.81 84 GLN A C 1
ATOM 635 O O . GLN A 1 84 ? 3.283 5.479 -5.683 1.00 96.81 84 GLN A O 1
ATOM 640 N N . ARG A 1 85 ? 3.880 5.627 -3.529 1.00 97.25 85 ARG A N 1
ATOM 641 C CA . ARG A 1 85 ? 5.272 6.017 -3.826 1.00 97.25 85 ARG A CA 1
ATOM 642 C C . ARG A 1 85 ? 6.012 4.960 -4.640 1.00 97.25 85 ARG A C 1
ATOM 644 O O . ARG A 1 85 ? 6.678 5.297 -5.607 1.00 97.25 85 ARG A O 1
ATOM 651 N N . VAL A 1 86 ? 5.851 3.682 -4.292 1.00 96.06 86 VAL A N 1
ATOM 652 C CA . VAL A 1 86 ? 6.450 2.579 -5.059 1.00 96.06 86 VAL A CA 1
ATOM 653 C C . VAL A 1 86 ? 5.913 2.548 -6.492 1.00 96.06 86 VAL A C 1
ATOM 655 O O . VAL A 1 86 ? 6.678 2.304 -7.419 1.00 96.06 86 VAL A O 1
ATOM 658 N N . ILE A 1 87 ? 4.620 2.809 -6.698 1.00 96.06 87 ILE A N 1
ATOM 659 C CA . ILE A 1 87 ? 4.035 2.924 -8.042 1.00 96.06 87 ILE A CA 1
ATOM 660 C C . ILE A 1 87 ? 4.700 4.060 -8.822 1.00 96.06 87 ILE A C 1
ATOM 662 O O . ILE A 1 87 ? 5.124 3.840 -9.957 1.00 96.06 87 ILE A O 1
ATOM 666 N N . ASP A 1 88 ? 4.824 5.238 -8.214 1.00 96.69 88 ASP A N 1
ATOM 667 C CA . ASP A 1 88 ? 5.424 6.413 -8.850 1.00 96.69 88 ASP A CA 1
ATOM 668 C C . ASP A 1 88 ? 6.896 6.153 -9.223 1.00 96.69 88 ASP A C 1
ATOM 670 O O . ASP A 1 88 ? 7.313 6.432 -10.350 1.00 96.69 88 ASP A O 1
ATOM 674 N N . ASP A 1 89 ? 7.662 5.530 -8.322 1.00 96.00 89 ASP A N 1
ATOM 675 C CA . ASP A 1 89 ? 9.066 5.165 -8.540 1.00 96.00 89 ASP A CA 1
ATOM 676 C C . ASP A 1 89 ? 9.226 4.125 -9.660 1.00 96.00 89 ASP A C 1
ATOM 678 O O . ASP A 1 89 ? 10.144 4.223 -10.483 1.00 96.00 89 ASP A O 1
ATOM 682 N N . LEU A 1 90 ? 8.329 3.135 -9.732 1.00 93.62 90 LEU A N 1
ATOM 683 C CA . LEU A 1 90 ? 8.330 2.128 -10.797 1.00 93.62 90 LEU A CA 1
ATOM 684 C C . LEU A 1 90 ? 8.068 2.760 -12.168 1.00 93.62 90 LEU A C 1
ATOM 686 O O . LEU A 1 90 ? 8.754 2.415 -13.131 1.00 93.62 90 LEU A O 1
ATOM 690 N N . VAL A 1 91 ? 7.115 3.692 -12.255 1.00 95.69 91 VAL A N 1
ATOM 691 C CA . VAL A 1 9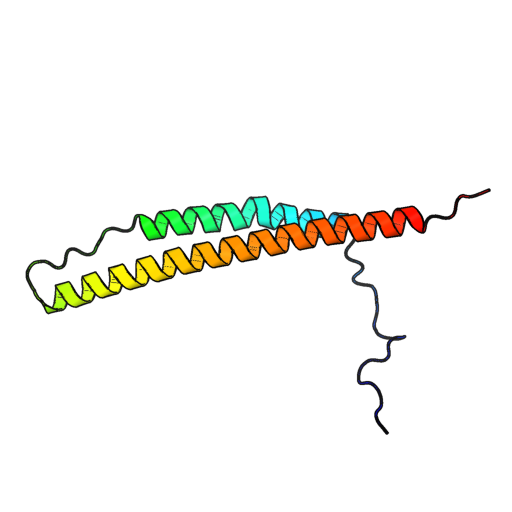1 ? 6.810 4.427 -13.493 1.00 95.69 91 VAL A CA 1
ATOM 692 C C . VAL A 1 91 ? 7.988 5.311 -13.898 1.00 95.69 91 VAL A C 1
ATOM 694 O O . VAL A 1 91 ? 8.466 5.220 -15.027 1.00 95.69 91 VAL A O 1
ATOM 697 N N . ALA A 1 92 ? 8.536 6.095 -12.967 1.00 94.06 92 ALA A N 1
ATOM 698 C CA . ALA A 1 92 ? 9.684 6.957 -13.243 1.00 94.06 92 ALA A CA 1
ATOM 699 C C . ALA A 1 92 ? 10.916 6.158 -13.705 1.00 94.06 92 ALA A C 1
ATOM 701 O O . ALA A 1 92 ? 11.629 6.561 -14.632 1.00 94.06 92 ALA A O 1
ATOM 702 N N . THR A 1 93 ? 11.154 4.998 -13.090 1.00 91.75 93 THR A N 1
ATOM 703 C CA . THR A 1 93 ? 12.246 4.096 -13.473 1.00 91.75 93 THR A CA 1
ATOM 704 C C . THR A 1 93 ? 12.013 3.514 -14.866 1.00 91.75 93 THR A C 1
ATOM 706 O O . THR A 1 93 ? 12.929 3.520 -15.688 1.00 91.75 93 THR A O 1
ATOM 709 N N . ALA A 1 94 ? 10.794 3.058 -15.167 1.00 91.00 94 ALA A N 1
ATOM 710 C CA . ALA A 1 94 ? 10.438 2.533 -16.482 1.00 91.00 94 ALA A CA 1
ATOM 711 C C . ALA A 1 94 ? 10.667 3.562 -17.595 1.00 91.00 94 ALA A C 1
ATOM 713 O O . ALA A 1 94 ? 11.310 3.253 -18.602 1.00 91.00 94 ALA A O 1
ATOM 714 N N . ASP A 1 95 ? 10.203 4.794 -17.392 1.00 90.88 95 ASP A N 1
ATOM 715 C CA . ASP A 1 95 ? 10.372 5.882 -18.351 1.00 90.88 95 ASP A CA 1
ATOM 716 C C . ASP A 1 95 ? 11.850 6.242 -18.542 1.00 90.88 95 ASP A C 1
ATOM 718 O O . ASP A 1 95 ? 12.313 6.399 -19.675 1.00 90.88 95 ASP A O 1
ATOM 722 N N . THR A 1 96 ? 12.627 6.271 -17.454 1.00 90.00 96 THR A N 1
ATOM 723 C CA . THR A 1 96 ? 14.075 6.522 -17.503 1.00 90.00 96 THR A CA 1
ATOM 724 C C . THR A 1 96 ? 14.808 5.454 -18.315 1.00 90.00 96 THR A C 1
ATOM 726 O O . THR A 1 96 ? 15.646 5.785 -19.160 1.00 90.00 96 THR A O 1
ATOM 729 N N . VAL A 1 97 ? 14.486 4.174 -18.097 1.00 88.25 97 VAL A N 1
ATOM 730 C CA . VAL A 1 97 ? 15.077 3.058 -18.852 1.00 88.25 97 VAL A CA 1
ATOM 731 C C . VAL A 1 97 ? 14.669 3.140 -20.322 1.00 88.25 97 VAL A C 1
ATOM 733 O O . VAL A 1 97 ? 15.524 3.058 -21.200 1.00 88.25 97 VAL A O 1
ATOM 736 N N . ARG A 1 98 ? 13.395 3.416 -20.616 1.00 87.75 98 ARG A N 1
ATOM 737 C CA . ARG A 1 98 ? 12.903 3.579 -21.991 1.00 87.75 98 ARG A CA 1
ATOM 738 C C . ARG A 1 98 ? 13.582 4.737 -22.725 1.00 87.75 98 ARG A C 1
ATOM 740 O O . ARG A 1 98 ? 13.819 4.659 -23.932 1.00 87.75 98 ARG A O 1
ATOM 747 N N . ASP A 1 99 ? 13.880 5.827 -22.028 1.00 87.75 99 ASP A N 1
ATOM 748 C CA . ASP A 1 99 ? 14.619 6.969 -22.572 1.00 87.75 99 ASP A CA 1
ATOM 749 C C . ASP A 1 99 ? 16.098 6.661 -22.795 1.00 87.75 99 ASP A C 1
ATOM 751 O O . ASP A 1 99 ? 16.696 7.151 -23.757 1.00 87.75 99 ASP A O 1
ATOM 755 N N . ALA A 1 100 ? 16.712 5.871 -21.915 1.00 84.31 100 ALA A N 1
ATOM 756 C CA . ALA A 1 100 ? 18.068 5.377 -22.112 1.00 84.31 100 ALA A CA 1
ATOM 757 C C . ALA A 1 100 ? 18.140 4.456 -23.341 1.00 84.31 100 ALA A C 1
ATOM 759 O O . ALA A 1 100 ? 18.964 4.696 -24.224 1.00 84.31 100 ALA A O 1
ATOM 760 N N . ASP A 1 101 ? 17.214 3.501 -23.460 1.00 83.62 101 ASP A N 1
ATOM 761 C CA . ASP A 1 101 ? 17.129 2.581 -24.597 1.00 83.62 101 ASP A CA 1
ATOM 762 C C . ASP A 1 101 ? 16.943 3.339 -25.917 1.00 83.62 101 ASP A C 1
ATOM 764 O O . ASP A 1 101 ? 17.675 3.105 -26.877 1.00 83.62 101 ASP A O 1
ATOM 768 N N . ARG A 1 102 ? 16.034 4.327 -25.962 1.00 85.06 102 ARG A N 1
ATOM 769 C CA . ARG A 1 102 ? 15.827 5.180 -27.149 1.00 85.06 102 ARG A CA 1
ATOM 770 C C . ARG A 1 102 ? 17.083 5.934 -27.580 1.00 85.06 102 ARG A C 1
ATOM 772 O O . ARG A 1 102 ? 17.294 6.116 -28.776 1.00 85.06 102 ARG A O 1
ATOM 779 N N . ARG A 1 103 ? 17.896 6.395 -26.625 1.00 81.88 103 ARG A N 1
ATOM 780 C CA . ARG A 1 103 ? 19.159 7.100 -26.901 1.00 81.88 103 ARG A CA 1
ATOM 781 C C . ARG A 1 103 ? 20.283 6.155 -27.324 1.00 81.88 103 ARG A C 1
ATOM 783 O O . ARG A 1 103 ? 21.189 6.592 -28.026 1.00 81.88 103 ARG A O 1
ATOM 790 N N . ALA A 1 104 ? 20.226 4.894 -26.904 1.00 79.69 104 ALA A N 1
ATOM 791 C CA . ALA A 1 104 ? 21.237 3.887 -27.200 1.00 79.69 104 ALA A CA 1
ATOM 792 C C . ALA A 1 104 ? 21.080 3.238 -28.587 1.00 79.69 104 ALA A C 1
ATOM 794 O O . ALA A 1 104 ? 22.038 2.640 -29.072 1.00 79.69 104 ALA A O 1
ATOM 795 N N . VAL A 1 105 ? 19.915 3.351 -29.243 1.00 71.75 105 VAL A N 1
ATOM 796 C CA . VAL A 1 105 ? 19.730 2.845 -30.615 1.00 71.75 105 VAL A CA 1
ATOM 797 C C . VAL A 1 105 ? 20.591 3.672 -31.585 1.00 71.75 105 VAL A C 1
ATOM 799 O O . VAL A 1 105 ? 20.316 4.862 -31.772 1.00 71.75 105 VAL A O 1
ATOM 802 N N . PRO A 1 106 ? 21.621 3.083 -32.228 1.00 56.19 106 PRO A N 1
ATOM 803 C CA . PRO A 1 106 ? 22.445 3.806 -33.183 1.00 56.19 106 PRO A CA 1
ATOM 804 C C . PRO A 1 106 ? 21.591 4.185 -34.394 1.00 56.19 106 PRO A C 1
ATOM 806 O O . PRO A 1 106 ? 20.908 3.340 -34.976 1.00 56.19 106 PRO A O 1
ATOM 809 N N . ARG A 1 107 ? 21.637 5.463 -34.790 1.00 55.56 107 ARG A N 1
ATOM 810 C CA . ARG A 1 107 ? 21.148 5.876 -36.107 1.00 55.56 107 ARG A CA 1
ATOM 811 C C . ARG A 1 107 ? 21.973 5.120 -37.140 1.00 55.56 107 ARG A C 1
ATOM 813 O O . ARG A 1 107 ? 23.166 5.367 -37.265 1.00 55.56 107 ARG A O 1
ATOM 820 N N . SER A 1 108 ? 21.348 4.157 -37.802 1.00 48.44 108 SER A N 1
ATOM 821 C CA . SER A 1 108 ? 21.925 3.494 -38.963 1.00 48.44 108 SER A CA 1
ATOM 822 C C . SER A 1 108 ? 22.017 4.541 -40.074 1.00 48.44 108 SER A C 1
ATOM 824 O O . SER A 1 108 ? 20.995 4.895 -40.661 1.00 48.44 108 SER A O 1
ATOM 826 N N . GLU A 1 109 ? 23.210 5.101 -40.268 1.00 42.78 109 GLU A N 1
ATOM 827 C CA . GLU A 1 109 ? 23.619 5.740 -41.525 1.00 42.78 109 GLU A CA 1
ATOM 828 C C . GLU A 1 109 ? 24.185 4.683 -42.476 1.00 42.78 109 GLU A C 1
ATOM 830 O O . GLU A 1 109 ? 24.879 3.758 -41.987 1.00 42.78 109 GLU A O 1
#

Foldseek 3Di:
DDDPPDDPVPPPPPVPCALVNLLVVLVCLVPPVLVVLVVVLVVLVPDDQQDQDPDPVSVVVSVVSVVVSVVVSVVSVVVSVVSNVSSVVSNVVSVVVVVVVVVPPDDDD

Sequence (109 aa):
MNEPLIDPDTAEDQARCRPEALHDVAGKLSRDLLPQLEALRYQVTDLPQGAAGTWDIAQGYADTVGRARQATGETVGFVAEQVQRVIDDLVATADTVRDADRRAVPRSE